Protein AF-A0A9P6MKJ8-F1 (afdb_monomer)

Structure (mmCIF, N/CA/C/O backbone):
data_AF-A0A9P6MKJ8-F1
#
_entry.id   AF-A0A9P6MKJ8-F1
#
loop_
_atom_site.group_PDB
_atom_site.id
_atom_site.type_symbol
_atom_site.label_atom_id
_atom_site.label_alt_id
_atom_site.label_comp_id
_atom_site.label_asym_id
_atom_site.label_entity_id
_atom_site.label_seq_id
_atom_site.pdbx_PDB_ins_code
_atom_site.Cartn_x
_atom_site.Cartn_y
_atom_site.Cartn_z
_atom_site.occupancy
_atom_site.B_iso_or_equiv
_atom_site.auth_seq_id
_atom_site.auth_comp_id
_atom_site.auth_asym_id
_atom_site.auth_atom_id
_atom_site.pdbx_PDB_model_num
ATOM 1 N N . MET A 1 1 ? -18.325 -8.020 2.657 1.00 44.75 1 MET A N 1
ATOM 2 C CA . MET A 1 1 ? -17.482 -7.066 1.908 1.00 44.75 1 MET A CA 1
ATOM 3 C C . MET A 1 1 ? -16.519 -6.456 2.906 1.00 44.75 1 MET A C 1
ATOM 5 O O . MET A 1 1 ? -16.990 -5.855 3.861 1.00 44.75 1 MET A O 1
ATOM 9 N N . THR A 1 2 ? -15.220 -6.701 2.759 1.00 58.09 2 THR A N 1
ATOM 10 C CA . THR A 1 2 ? -14.190 -6.127 3.638 1.00 58.09 2 THR A CA 1
ATOM 11 C C . THR A 1 2 ? -13.849 -4.737 3.114 1.00 58.09 2 THR A C 1
ATOM 13 O O . THR A 1 2 ? -13.470 -4.614 1.953 1.00 58.09 2 THR A O 1
ATOM 16 N N . ASP A 1 3 ? -14.033 -3.698 3.928 1.00 79.56 3 ASP A N 1
ATOM 17 C CA . ASP A 1 3 ? -13.662 -2.326 3.570 1.00 79.56 3 ASP A CA 1
ATOM 18 C C . ASP A 1 3 ? -12.287 -1.952 4.152 1.00 79.56 3 ASP A C 1
ATOM 20 O O . ASP A 1 3 ? -11.779 -2.583 5.085 1.00 79.56 3 ASP A O 1
ATOM 24 N N . LEU A 1 4 ? -11.673 -0.907 3.593 1.00 79.56 4 LEU A N 1
ATOM 25 C CA . LEU A 1 4 ? -10.360 -0.425 4.029 1.00 79.56 4 LEU A CA 1
ATOM 26 C C . LEU A 1 4 ? -10.356 0.008 5.505 1.00 79.56 4 LEU A C 1
ATOM 28 O O . LEU A 1 4 ? -9.351 -0.143 6.197 1.00 79.56 4 LEU A O 1
ATOM 32 N N . ALA A 1 5 ? -11.493 0.489 6.010 1.00 78.50 5 ALA A N 1
ATOM 33 C CA . ALA A 1 5 ? -11.635 0.897 7.399 1.00 78.50 5 ALA A CA 1
ATOM 34 C C . ALA A 1 5 ? -11.482 -0.276 8.376 1.00 78.50 5 ALA A C 1
ATOM 36 O O . ALA A 1 5 ? -10.846 -0.127 9.421 1.00 78.50 5 ALA A O 1
ATOM 37 N N . ASN A 1 6 ? -12.028 -1.445 8.033 1.00 80.38 6 ASN A N 1
ATOM 38 C CA . ASN A 1 6 ? -11.872 -2.669 8.810 1.00 80.38 6 ASN A CA 1
ATOM 39 C C . ASN A 1 6 ? -10.469 -3.265 8.676 1.00 80.38 6 ASN A C 1
ATOM 41 O O . ASN A 1 6 ? -9.938 -3.750 9.671 1.00 80.38 6 ASN A O 1
ATOM 45 N N . ILE A 1 7 ? -9.842 -3.171 7.498 1.00 80.00 7 ILE A N 1
ATOM 46 C CA . ILE A 1 7 ? -8.442 -3.587 7.299 1.00 80.00 7 ILE A CA 1
ATOM 47 C C . ILE A 1 7 ? -7.524 -2.792 8.233 1.00 80.00 7 ILE A C 1
ATOM 49 O O . ILE A 1 7 ? -6.716 -3.369 8.958 1.00 80.00 7 ILE A O 1
ATOM 53 N N . ASN A 1 8 ? -7.723 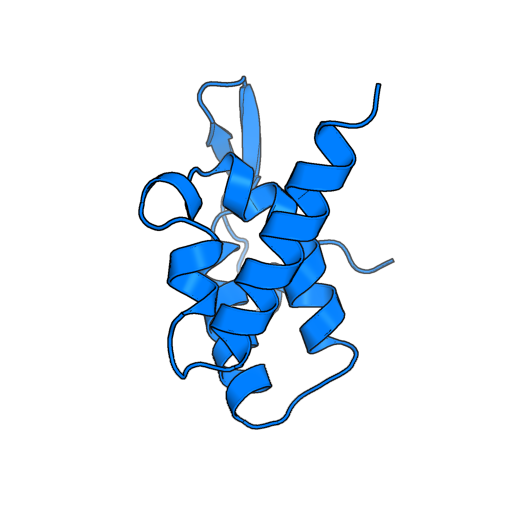-1.476 8.308 1.00 81.19 8 ASN A N 1
ATOM 54 C CA . ASN A 1 8 ? -6.913 -0.592 9.139 1.00 81.19 8 ASN A CA 1
ATOM 55 C C . ASN A 1 8 ? -7.012 -0.866 10.650 1.00 81.19 8 ASN A C 1
ATOM 57 O O . ASN A 1 8 ? -6.168 -0.402 11.409 1.00 81.19 8 ASN A O 1
ATOM 61 N N . LYS A 1 9 ? -8.000 -1.636 11.120 1.00 79.62 9 LYS A N 1
ATOM 62 C CA . LYS A 1 9 ? -8.093 -2.016 12.540 1.00 79.62 9 LYS A CA 1
ATOM 63 C C . LYS A 1 9 ? -7.039 -3.039 12.964 1.00 79.62 9 LYS A C 1
ATOM 65 O O . LYS A 1 9 ? -6.819 -3.193 14.157 1.00 79.62 9 LYS A O 1
ATOM 70 N N . LYS A 1 10 ? -6.355 -3.702 12.023 1.00 79.94 10 LYS A N 1
ATOM 71 C CA . LYS A 1 10 ? -5.305 -4.697 12.318 1.00 79.94 10 LYS A CA 1
ATOM 72 C C . LYS A 1 10 ? -4.140 -4.153 13.143 1.00 79.94 10 LYS A C 1
ATOM 74 O O . LYS A 1 10 ? -3.462 -4.923 13.811 1.00 79.94 10 LYS A O 1
ATOM 79 N N . ILE A 1 11 ? -3.898 -2.846 13.073 1.00 76.81 11 ILE A N 1
ATOM 80 C CA . ILE A 1 11 ? -2.813 -2.177 13.799 1.00 76.81 11 ILE A CA 1
ATOM 81 C C . ILE A 1 11 ? -3.264 -1.560 15.131 1.00 76.81 11 ILE A C 1
ATOM 83 O O . ILE A 1 11 ? -2.440 -0.972 15.826 1.00 76.81 11 ILE A O 1
ATOM 87 N N . LEU A 1 12 ? -4.558 -1.631 15.458 1.00 74.69 12 LEU A N 1
ATOM 88 C CA . LEU A 1 12 ? -5.123 -1.016 16.656 1.00 74.69 12 LEU A CA 1
ATOM 89 C C . LEU A 1 12 ? -5.122 -1.992 17.830 1.00 74.69 12 LEU A C 1
ATOM 91 O O . LEU A 1 12 ? -5.339 -3.192 17.655 1.00 74.69 12 LEU A O 1
ATOM 95 N N . ALA A 1 13 ? -4.951 -1.457 19.039 1.00 71.88 13 ALA A N 1
ATOM 96 C CA . ALA A 1 13 ? -5.331 -2.174 20.249 1.00 71.88 13 ALA A CA 1
ATOM 97 C C . ALA A 1 13 ? -6.867 -2.299 20.333 1.00 71.88 13 ALA A C 1
ATOM 99 O O . ALA A 1 13 ? -7.604 -1.492 19.754 1.00 71.88 13 ALA A O 1
ATOM 100 N N . GLU A 1 14 ? -7.369 -3.304 21.057 1.00 64.69 14 GLU A N 1
ATOM 101 C CA . GLU A 1 14 ? -8.813 -3.475 21.247 1.00 64.69 14 GLU A CA 1
ATOM 102 C C . GLU A 1 14 ? -9.451 -2.203 21.834 1.00 64.69 14 GLU A C 1
ATOM 104 O O . GLU A 1 14 ? -9.027 -1.693 22.869 1.00 64.69 14 GLU A O 1
ATOM 109 N N . GLY A 1 15 ? -10.491 -1.696 21.165 1.00 60.44 15 GLY A N 1
ATOM 110 C CA . GLY A 1 15 ? -11.243 -0.512 21.592 1.00 60.44 15 GLY A CA 1
ATOM 111 C C . GLY A 1 15 ? -10.764 0.822 21.011 1.00 60.44 15 GLY A C 1
ATOM 112 O O . GLY A 1 15 ? -11.467 1.821 21.168 1.00 60.44 15 GLY A O 1
ATOM 113 N N . GLU A 1 16 ? -9.637 0.860 20.295 1.00 68.19 16 GLU A N 1
ATOM 114 C CA . GLU A 1 16 ? -9.176 2.082 19.629 1.00 68.19 16 GLU A CA 1
ATOM 115 C C . GLU A 1 16 ? -9.829 2.293 18.254 1.00 68.19 16 GLU A C 1
ATOM 117 O O . GLU A 1 16 ? -10.262 1.358 17.576 1.00 68.19 16 GLU A O 1
ATOM 122 N N . GLN A 1 17 ? -9.900 3.557 17.829 1.00 67.75 17 GLN A N 1
ATOM 123 C CA . GLN A 1 17 ? -10.329 3.951 16.488 1.00 67.75 17 GLN A CA 1
ATOM 124 C C . GLN A 1 17 ? -9.294 4.884 15.872 1.00 67.75 17 GLN A C 1
ATOM 126 O O . GLN A 1 17 ? -8.794 5.797 16.527 1.00 67.75 17 GLN A O 1
ATOM 131 N N . LEU A 1 18 ? -9.010 4.687 14.587 1.00 70.75 18 LEU A N 1
ATOM 132 C CA . LEU A 1 18 ? -8.131 5.583 13.845 1.00 70.75 18 LEU A CA 1
ATOM 133 C C . LEU A 1 18 ? -8.895 6.861 13.472 1.00 70.75 18 LEU A C 1
ATOM 135 O O . LEU A 1 18 ? -9.972 6.763 12.875 1.00 70.75 18 LEU A O 1
ATOM 139 N N . PRO A 1 19 ? -8.359 8.059 13.764 1.00 69.88 19 PRO A N 1
ATOM 140 C CA . PRO A 1 19 ? -8.980 9.303 13.330 1.00 69.88 19 PRO A CA 1
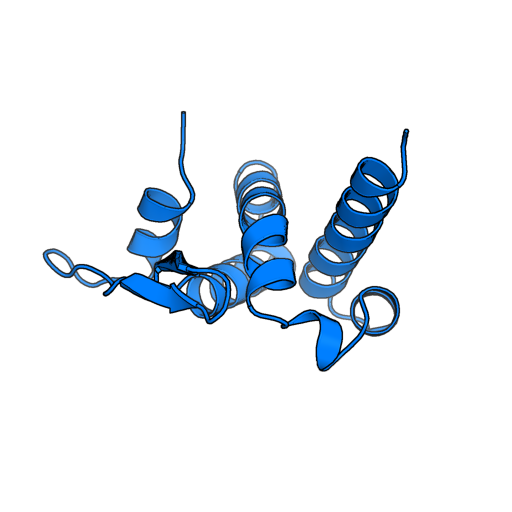ATOM 141 C C . PRO A 1 19 ? -9.068 9.367 11.799 1.00 69.88 19 PRO A C 1
ATOM 143 O O . PRO A 1 19 ? -8.257 8.777 11.082 1.00 69.88 19 PRO A O 1
ATOM 146 N N . ALA A 1 20 ? -10.038 10.111 11.278 1.00 76.31 20 ALA A N 1
ATOM 147 C CA . ALA A 1 20 ? -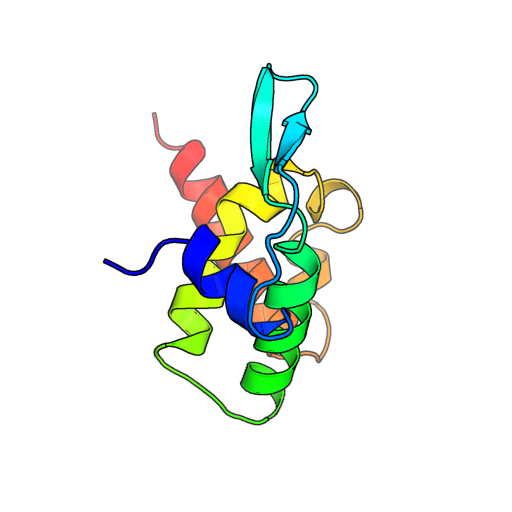10.115 10.437 9.858 1.00 76.31 20 ALA A CA 1
ATOM 148 C C . ALA A 1 20 ? -9.630 11.871 9.632 1.00 76.31 20 ALA A C 1
ATOM 150 O O . ALA A 1 20 ? -9.989 12.776 10.385 1.00 76.31 20 ALA A O 1
ATOM 151 N N . VAL A 1 21 ? -8.839 12.080 8.583 1.00 76.44 21 VAL A N 1
ATOM 152 C CA . VAL A 1 21 ? -8.376 13.403 8.154 1.00 76.44 21 VAL A CA 1
ATOM 153 C C . VAL A 1 21 ? -9.085 13.813 6.871 1.00 76.44 21 VAL A C 1
ATOM 155 O O . VAL A 1 21 ? -9.409 12.971 6.033 1.00 76.44 21 VAL A O 1
ATOM 158 N N . MET A 1 22 ? -9.349 15.111 6.727 1.00 79.62 22 MET A N 1
ATOM 159 C CA . MET A 1 22 ? -9.885 15.684 5.496 1.00 79.62 22 MET A CA 1
ATOM 160 C C . MET A 1 22 ? -8.728 16.206 4.646 1.00 79.62 22 MET A C 1
ATOM 162 O O . MET A 1 22 ? -7.923 17.006 5.123 1.00 79.62 22 MET A O 1
ATOM 166 N N . LEU A 1 23 ? -8.630 15.736 3.408 1.00 77.81 23 LEU A N 1
ATOM 167 C CA . LEU A 1 23 ? -7.635 16.208 2.454 1.00 77.81 23 LEU A CA 1
ATOM 168 C C . LEU A 1 23 ? -8.082 17.532 1.817 1.00 77.81 23 LEU A C 1
ATOM 170 O O . LEU A 1 23 ? -9.237 17.945 1.933 1.00 77.81 23 LEU A O 1
ATOM 174 N N . LYS A 1 24 ? -7.153 18.214 1.133 1.00 73.25 24 LYS A N 1
ATOM 175 C CA . LYS A 1 24 ? -7.408 19.515 0.481 1.00 73.25 24 LYS A CA 1
ATOM 176 C C . LYS A 1 24 ? -8.511 19.454 -0.583 1.00 73.25 24 LYS A C 1
ATOM 178 O O . LYS A 1 24 ? -9.146 20.468 -0.843 1.00 73.25 24 LYS A O 1
ATOM 183 N N . ASP A 1 25 ? -8.743 18.279 -1.161 1.00 74.94 25 ASP A N 1
ATOM 184 C CA . ASP A 1 25 ? -9.818 18.000 -2.122 1.00 74.94 25 ASP A CA 1
ATOM 185 C C . ASP A 1 25 ? -11.206 17.815 -1.458 1.00 74.94 25 ASP A C 1
ATOM 187 O O . ASP A 1 25 ? -12.184 17.519 -2.139 1.00 74.94 25 ASP A O 1
ATOM 191 N N . GLY A 1 26 ? -11.303 17.973 -0.130 1.00 77.12 26 GLY A N 1
ATOM 192 C CA . GLY A 1 26 ? -12.535 17.843 0.656 1.00 77.12 26 GLY A CA 1
ATOM 193 C C . GLY A 1 26 ? -12.882 16.410 1.058 1.00 77.12 26 GLY A C 1
ATOM 194 O O . GLY A 1 26 ? -13.849 16.172 1.784 1.00 77.12 26 GLY A O 1
ATOM 195 N N . SER A 1 27 ? -12.100 15.432 0.623 1.00 78.00 27 SER A N 1
ATOM 196 C CA . SER A 1 27 ? -12.380 14.036 0.907 1.00 78.00 27 SER A CA 1
ATOM 197 C C . SER A 1 27 ? -11.836 13.572 2.258 1.00 78.00 27 SER A C 1
ATOM 199 O O . SER A 1 27 ? -10.890 14.143 2.797 1.00 78.00 27 SER A O 1
ATOM 201 N N . ARG A 1 28 ? -12.419 12.503 2.812 1.00 77.25 28 ARG A N 1
ATOM 202 C CA . ARG A 1 28 ? -11.974 11.912 4.080 1.00 77.25 28 ARG A CA 1
ATOM 203 C C . ARG A 1 28 ? -11.127 10.670 3.844 1.00 77.25 28 ARG A C 1
ATOM 205 O O . ARG A 1 28 ? -11.532 9.778 3.103 1.00 77.25 28 ARG A O 1
ATOM 212 N N . VAL A 1 29 ? -9.989 10.601 4.526 1.00 76.00 29 VAL A N 1
ATOM 213 C CA . VAL A 1 29 ? -9.105 9.434 4.558 1.00 76.00 29 VAL A CA 1
ATOM 214 C C . VAL A 1 29 ? -8.887 9.013 6.004 1.00 76.00 29 VAL A C 1
ATOM 216 O O . VAL A 1 29 ? -8.575 9.837 6.863 1.00 76.00 29 VAL A O 1
ATOM 219 N N . GLN A 1 30 ? -9.051 7.722 6.287 1.00 76.12 30 GLN A N 1
ATOM 220 C CA . GLN A 1 30 ? -8.739 7.175 7.602 1.00 76.12 30 GLN A CA 1
ATOM 221 C C . GLN A 1 30 ? -7.218 7.125 7.789 1.00 76.12 30 GLN A C 1
ATOM 223 O O . GLN A 1 30 ? -6.481 6.610 6.938 1.00 76.12 30 GLN A O 1
ATOM 228 N N . THR A 1 31 ? -6.747 7.656 8.916 1.00 72.19 31 THR A N 1
ATOM 229 C CA . THR A 1 31 ? -5.348 7.507 9.332 1.00 72.19 31 THR A CA 1
ATOM 230 C C . THR A 1 31 ? -5.022 6.024 9.537 1.00 72.19 31 THR A C 1
ATOM 232 O O . THR A 1 31 ? -5.914 5.201 9.703 1.00 72.19 31 THR A O 1
ATOM 235 N N . GLY A 1 32 ? -3.751 5.638 9.438 1.00 81.25 32 GLY A N 1
ATOM 236 C CA . GLY A 1 32 ? -3.340 4.235 9.583 1.00 81.25 32 GLY A CA 1
ATOM 237 C C . GLY A 1 32 ? -3.408 3.386 8.309 1.00 81.25 32 GLY A C 1
ATOM 238 O O . GLY A 1 32 ? -2.876 2.281 8.317 1.00 81.25 32 GLY A O 1
ATOM 239 N N . THR A 1 33 ? -3.937 3.905 7.192 1.00 84.50 33 THR A N 1
ATOM 240 C CA . THR A 1 33 ? -3.887 3.205 5.890 1.00 84.50 33 THR A CA 1
ATOM 241 C C . THR A 1 33 ? -2.454 2.891 5.459 1.00 84.50 33 THR A C 1
ATOM 243 O O . THR A 1 33 ? -2.148 1.762 5.091 1.00 84.50 33 THR A O 1
ATOM 246 N N . VAL A 1 34 ? -1.541 3.862 5.571 1.00 86.19 34 VAL A N 1
ATOM 247 C CA . VAL A 1 34 ? -0.122 3.647 5.242 1.00 86.19 34 VAL A CA 1
ATOM 248 C C . VAL A 1 34 ? 0.519 2.645 6.203 1.00 86.19 34 VAL A C 1
ATOM 250 O O . VAL A 1 34 ? 1.225 1.747 5.764 1.00 86.19 34 VAL A O 1
ATOM 253 N N . ALA A 1 35 ? 0.245 2.757 7.505 1.00 86.38 35 ALA A N 1
ATOM 254 C CA . ALA A 1 35 ? 0.798 1.846 8.507 1.00 86.38 35 ALA A CA 1
ATOM 255 C C . ALA A 1 35 ? 0.317 0.398 8.301 1.00 86.38 35 ALA A C 1
ATOM 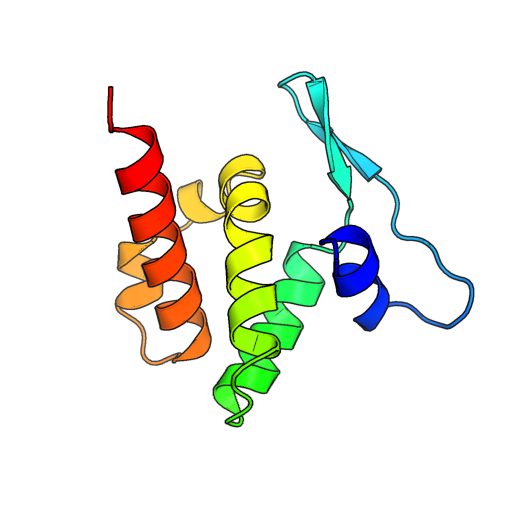257 O O . ALA A 1 35 ? 1.120 -0.532 8.339 1.00 86.38 35 ALA A O 1
ATOM 258 N N . THR A 1 36 ? -0.967 0.212 7.999 1.00 90.75 36 THR A N 1
ATOM 259 C CA . THR A 1 36 ? -1.544 -1.106 7.708 1.00 90.75 36 THR A CA 1
ATOM 260 C C . THR A 1 36 ? -1.030 -1.665 6.387 1.00 90.75 36 THR A C 1
ATOM 262 O O . THR A 1 36 ? -0.701 -2.845 6.311 1.00 90.75 36 THR A O 1
ATOM 265 N N . MET A 1 37 ? -0.868 -0.824 5.361 1.00 93.81 37 MET A N 1
ATOM 266 C CA . MET A 1 37 ? -0.213 -1.232 4.119 1.00 93.81 37 MET A CA 1
ATOM 267 C C . MET A 1 37 ? 1.227 -1.695 4.372 1.00 93.81 37 MET A C 1
ATOM 269 O O . MET A 1 37 ? 1.602 -2.757 3.888 1.00 93.81 37 MET A O 1
ATOM 273 N N . LEU A 1 38 ? 2.019 -0.972 5.173 1.00 92.56 38 LEU A N 1
ATOM 274 C CA . LEU A 1 38 ? 3.384 -1.386 5.516 1.00 92.56 38 LEU A CA 1
ATOM 275 C C . LEU A 1 38 ? 3.405 -2.722 6.273 1.00 92.56 38 LEU A C 1
ATOM 277 O O . LEU A 1 38 ? 4.243 -3.572 5.980 1.00 92.56 38 LEU A O 1
ATOM 281 N N . HIS A 1 39 ? 2.462 -2.936 7.195 1.00 93.88 39 HIS A N 1
ATOM 282 C CA . HIS A 1 39 ? 2.288 -4.221 7.874 1.00 93.88 39 HIS A CA 1
ATOM 283 C C . HIS A 1 39 ? 1.971 -5.353 6.881 1.00 93.88 39 HIS A C 1
ATOM 285 O O . HIS A 1 39 ? 2.633 -6.390 6.887 1.00 93.88 39 HIS A O 1
ATOM 291 N N . ASN A 1 40 ? 1.026 -5.132 5.968 1.00 95.56 40 ASN A N 1
ATOM 292 C CA . ASN A 1 40 ? 0.657 -6.106 4.942 1.00 95.56 40 ASN A CA 1
ATOM 293 C C . ASN A 1 40 ? 1.790 -6.365 3.935 1.00 95.56 40 ASN A C 1
ATOM 295 O O . ASN A 1 40 ? 1.950 -7.495 3.478 1.00 95.56 40 ASN A O 1
ATOM 299 N N . VAL A 1 41 ? 2.619 -5.363 3.622 1.00 96.62 41 VAL A N 1
ATOM 300 C CA . VAL A 1 41 ? 3.840 -5.544 2.822 1.00 96.62 41 VAL A CA 1
ATOM 301 C C . VAL A 1 41 ? 4.804 -6.492 3.532 1.00 96.62 41 VAL A C 1
ATOM 303 O O . VAL A 1 41 ? 5.366 -7.367 2.879 1.00 96.62 41 VAL A O 1
ATOM 306 N N . THR A 1 42 ? 4.980 -6.368 4.850 1.00 96.81 42 THR A N 1
ATOM 307 C CA . THR A 1 42 ? 5.802 -7.305 5.633 1.00 96.81 42 THR A CA 1
ATOM 308 C C . THR A 1 42 ? 5.254 -8.729 5.550 1.00 96.81 42 THR A C 1
ATOM 310 O O . THR A 1 42 ? 5.991 -9.623 5.141 1.00 96.81 42 THR A O 1
ATOM 313 N N . LEU A 1 43 ? 3.956 -8.929 5.806 1.00 96.88 43 LEU A N 1
ATOM 314 C CA . LEU A 1 43 ? 3.318 -10.251 5.703 1.00 96.88 43 LEU A CA 1
ATOM 315 C C . LEU A 1 43 ? 3.447 -10.851 4.296 1.00 96.88 43 LEU A C 1
ATOM 317 O O . LEU A 1 43 ? 3.717 -12.041 4.127 1.00 96.88 43 LEU A O 1
ATOM 321 N N . TYR A 1 44 ? 3.288 -10.026 3.261 1.00 98.12 44 TYR A N 1
ATOM 322 C CA . TYR A 1 44 ? 3.479 -10.457 1.882 1.00 98.12 44 TYR A CA 1
ATOM 323 C C . TYR A 1 44 ? 4.932 -10.877 1.616 1.00 98.12 44 TYR A C 1
ATOM 325 O O . TYR A 1 44 ? 5.177 -11.901 0.972 1.00 98.12 44 TYR A O 1
ATOM 333 N N . ASN A 1 45 ? 5.910 -10.129 2.130 1.00 96.94 45 ASN A N 1
ATOM 334 C CA . ASN A 1 45 ? 7.327 -10.477 2.007 1.00 96.94 45 ASN A CA 1
ATOM 335 C C . ASN A 1 45 ? 7.661 -11.805 2.706 1.00 96.94 45 ASN A C 1
ATOM 337 O O . ASN A 1 45 ? 8.523 -12.534 2.226 1.00 96.94 45 ASN A O 1
ATOM 341 N N . GLU A 1 46 ? 6.941 -12.143 3.775 1.00 97.81 46 GLU A N 1
ATOM 342 C CA . GLU A 1 46 ? 7.053 -13.414 4.506 1.00 97.81 46 GLU A CA 1
ATOM 343 C C . GLU A 1 46 ? 6.331 -14.587 3.819 1.00 97.81 46 GLU A C 1
ATOM 345 O O . GLU A 1 46 ? 6.472 -15.734 4.236 1.00 97.81 46 GLU A O 1
ATOM 350 N N . GLY A 1 47 ? 5.595 -14.327 2.735 1.00 97.06 47 GLY A N 1
ATOM 351 C CA . GLY A 1 47 ? 4.956 -15.359 1.915 1.00 97.06 47 GLY A CA 1
ATOM 352 C C . GLY A 1 47 ? 3.433 -15.422 2.019 1.00 97.06 47 GLY A C 1
ATOM 353 O O . GLY A 1 47 ? 2.833 -16.261 1.351 1.00 97.06 47 GLY A O 1
ATOM 354 N N . ALA A 1 48 ? 2.784 -14.540 2.787 1.00 96.75 48 ALA A N 1
ATOM 355 C CA . ALA A 1 48 ? 1.324 -14.473 2.820 1.00 96.75 48 A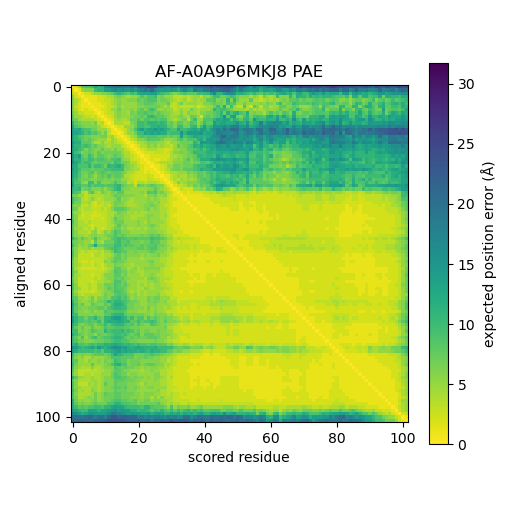LA A CA 1
ATOM 356 C C . ALA A 1 48 ? 0.753 -14.023 1.459 1.00 96.75 48 ALA A C 1
ATOM 358 O O . ALA A 1 48 ? 1.295 -13.130 0.805 1.00 96.75 48 ALA A O 1
ATOM 359 N N . ARG A 1 49 ? -0.344 -14.643 1.015 1.00 96.38 49 ARG A N 1
ATOM 360 C CA . ARG A 1 49 ? -0.987 -14.418 -0.297 1.00 96.38 49 ARG A CA 1
ATOM 361 C C . ARG A 1 49 ? -2.512 -14.407 -0.154 1.00 96.38 49 ARG A C 1
ATOM 363 O O . ARG A 1 49 ? -3.027 -14.657 0.936 1.00 96.38 49 ARG A O 1
ATOM 370 N N . GLY A 1 50 ? -3.241 -14.134 -1.236 1.00 96.06 50 GLY A N 1
ATOM 371 C CA . GLY A 1 50 ? -4.703 -14.156 -1.259 1.00 96.06 50 GLY A CA 1
ATOM 372 C C . GLY A 1 50 ? -5.305 -12.924 -0.591 1.00 96.06 50 GLY A C 1
ATOM 373 O O . GLY A 1 50 ? -5.433 -11.874 -1.219 1.00 96.06 50 GLY A O 1
ATOM 374 N N . ASP A 1 51 ? -5.677 -13.033 0.684 1.00 94.75 51 ASP A N 1
ATOM 375 C CA . ASP A 1 51 ? -6.323 -11.924 1.394 1.00 94.75 51 ASP A CA 1
ATOM 376 C C . ASP A 1 51 ? -5.381 -10.726 1.547 1.00 94.75 51 ASP A C 1
ATOM 378 O O . ASP A 1 51 ? -5.788 -9.596 1.299 1.00 94.75 51 ASP A O 1
ATOM 382 N N . ILE A 1 52 ? -4.094 -10.959 1.829 1.00 96.75 52 ILE A N 1
ATOM 383 C CA . ILE A 1 52 ? -3.100 -9.877 1.913 1.00 96.75 52 ILE A CA 1
ATOM 384 C C . ILE A 1 52 ? -2.949 -9.138 0.577 1.00 96.75 52 ILE A C 1
ATOM 386 O O . ILE A 1 52 ? -2.850 -7.915 0.566 1.00 96.75 52 ILE A O 1
ATOM 390 N N . GLU A 1 53 ? -2.989 -9.847 -0.552 1.00 97.94 53 GLU A N 1
ATOM 391 C CA . GLU A 1 53 ? -2.932 -9.230 -1.885 1.00 97.94 53 GLU A CA 1
ATOM 392 C C . GLU A 1 53 ? -4.148 -8.340 -2.138 1.00 97.94 53 GLU A C 1
ATOM 394 O O . GLU A 1 53 ? -3.992 -7.193 -2.554 1.00 97.94 53 GLU A O 1
ATOM 399 N N . LYS A 1 54 ? -5.351 -8.833 -1.812 1.00 96.38 54 LYS A N 1
ATOM 400 C CA . LYS A 1 54 ? -6.587 -8.044 -1.911 1.00 96.38 54 LYS A CA 1
ATOM 401 C C . LYS A 1 54 ? -6.536 -6.797 -1.041 1.00 96.38 54 LYS A C 1
ATOM 403 O O . LYS A 1 54 ? -6.961 -5.734 -1.472 1.00 96.38 54 LYS A O 1
ATOM 408 N N . GLU A 1 55 ? -6.034 -6.907 0.182 1.00 95.62 55 GLU A N 1
ATOM 409 C CA . GLU A 1 55 ? -5.947 -5.764 1.088 1.00 95.62 55 GLU A CA 1
ATOM 410 C C . GLU A 1 55 ? -4.919 -4.726 0.631 1.00 95.62 55 GLU A C 1
ATOM 412 O O . GLU A 1 55 ? -5.176 -3.525 0.725 1.00 95.62 55 GLU A O 1
ATOM 417 N N . LEU A 1 56 ? -3.772 -5.175 0.111 1.00 97.06 56 LEU A N 1
ATOM 418 C CA . LEU A 1 56 ? -2.788 -4.290 -0.507 1.00 97.06 56 LEU A CA 1
ATOM 419 C C . LEU A 1 56 ? -3.393 -3.570 -1.716 1.00 97.06 56 LEU A C 1
ATOM 421 O O . LEU A 1 56 ? -3.264 -2.351 -1.810 1.00 97.06 56 LEU A O 1
ATOM 425 N N . GLU A 1 57 ? -4.114 -4.281 -2.583 1.00 96.88 57 GLU A N 1
ATOM 426 C CA . GLU A 1 57 ? -4.814 -3.697 -3.731 1.00 96.88 57 GLU A CA 1
ATOM 427 C C . GLU A 1 57 ? -5.879 -2.674 -3.300 1.00 96.88 57 GLU A C 1
ATOM 429 O O . GLU A 1 57 ? -5.888 -1.547 -3.792 1.00 96.88 57 GLU A O 1
ATOM 434 N N . LEU A 1 58 ? -6.709 -3.001 -2.303 1.00 95.00 58 LEU A N 1
ATOM 435 C CA . LEU A 1 58 ? -7.730 -2.095 -1.755 1.00 95.00 58 LEU A CA 1
ATOM 436 C C . LEU A 1 58 ? -7.142 -0.809 -1.156 1.00 95.00 58 LEU A C 1
ATOM 438 O O . LEU A 1 58 ? -7.835 0.208 -1.076 1.00 95.00 58 LEU A O 1
ATOM 442 N N . SER A 1 59 ? -5.879 -0.835 -0.725 1.00 94.38 59 SER A N 1
ATOM 443 C CA . SER A 1 59 ? -5.209 0.352 -0.197 1.00 94.38 59 SER A CA 1
ATOM 444 C C . SER A 1 59 ? -4.793 1.342 -1.293 1.00 94.38 59 SER A C 1
ATOM 446 O O . SER A 1 59 ? -4.777 2.548 -1.034 1.00 94.38 59 SER A O 1
ATOM 448 N N . VAL A 1 60 ? 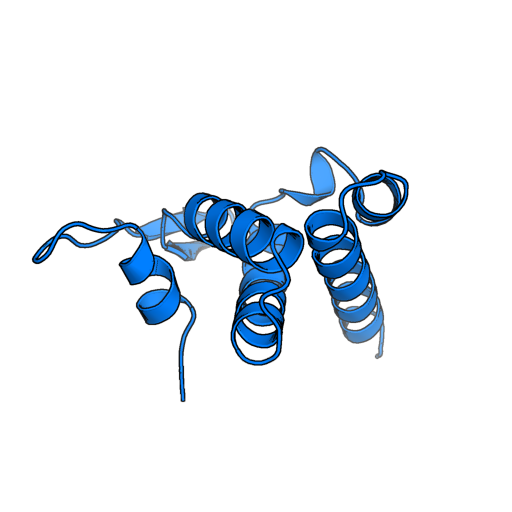-4.528 0.871 -2.521 1.00 96.06 60 VAL A N 1
ATOM 449 C CA . VAL A 1 60 ? -3.923 1.656 -3.615 1.00 96.06 60 VAL A CA 1
ATOM 450 C C . VAL A 1 60 ? -4.643 2.977 -3.902 1.00 96.06 60 VAL A C 1
ATOM 452 O O . VAL A 1 60 ? -3.958 4.002 -3.898 1.00 96.06 60 VAL A O 1
ATOM 455 N N . PRO A 1 61 ? -5.982 3.034 -4.063 1.00 93.69 61 PRO A N 1
ATOM 456 C CA . PRO A 1 61 ? -6.667 4.297 -4.344 1.00 93.69 61 PRO A CA 1
ATOM 457 C C . PRO A 1 61 ? -6.419 5.351 -3.262 1.00 93.69 61 PRO A C 1
ATOM 459 O O . PRO A 1 61 ? -6.273 6.538 -3.547 1.00 93.69 61 PRO A O 1
ATOM 462 N N . THR A 1 62 ? -6.332 4.915 -2.004 1.00 91.62 62 THR A N 1
ATOM 463 C CA . THR A 1 62 ? -6.044 5.811 -0.884 1.00 91.62 62 THR A CA 1
ATOM 464 C C . THR A 1 62 ? -4.584 6.251 -0.890 1.00 91.62 62 THR A C 1
ATOM 466 O O . THR A 1 62 ? -4.325 7.424 -0.645 1.00 91.62 62 THR A O 1
ATOM 469 N N . LEU A 1 63 ? -3.637 5.358 -1.201 1.00 92.62 63 LEU A N 1
ATOM 470 C CA . LEU A 1 63 ? -2.209 5.694 -1.297 1.00 92.62 63 LEU A CA 1
ATOM 471 C C . LEU A 1 63 ? -1.930 6.736 -2.387 1.00 92.62 63 LEU A C 1
ATOM 473 O O . LEU A 1 63 ? -1.186 7.684 -2.146 1.00 92.62 63 LEU A O 1
ATOM 477 N N . VAL A 1 64 ? -2.563 6.585 -3.554 1.00 92.44 64 VAL A N 1
ATOM 478 C CA . VAL A 1 64 ? -2.505 7.567 -4.649 1.00 92.44 64 VAL A CA 1
ATOM 479 C C . VAL A 1 64 ? -3.015 8.915 -4.163 1.00 92.44 64 VAL A C 1
ATOM 481 O O . VAL A 1 64 ? -2.346 9.934 -4.276 1.00 92.44 64 VAL A O 1
ATOM 484 N N . LYS A 1 65 ? -4.186 8.906 -3.538 1.00 88.56 65 LYS A N 1
ATOM 485 C CA . LYS A 1 65 ? -4.873 10.113 -3.102 1.00 88.56 65 LYS A CA 1
ATOM 486 C C . LYS A 1 65 ? -4.148 10.901 -2.011 1.00 88.56 65 LYS A C 1
ATOM 488 O O . LYS A 1 65 ? -4.249 12.123 -1.971 1.00 88.56 65 LYS A O 1
ATOM 493 N N . VAL A 1 66 ? -3.432 10.220 -1.116 1.00 86.19 66 VAL A N 1
ATOM 494 C CA . VAL A 1 66 ? -2.594 10.882 -0.101 1.00 86.19 66 VAL A CA 1
ATOM 495 C C . VAL A 1 66 ? -1.222 11.305 -0.641 1.00 86.19 66 VAL A C 1
ATOM 497 O O . VAL A 1 66 ? -0.416 11.818 0.131 1.00 86.19 66 VAL A O 1
ATOM 500 N N . GLY A 1 67 ? -0.953 11.093 -1.933 1.00 88.31 67 GLY A N 1
ATOM 501 C CA . GLY A 1 67 ? 0.283 11.503 -2.598 1.00 88.31 67 GLY A CA 1
ATOM 502 C C . GLY A 1 67 ? 1.487 10.618 -2.278 1.00 88.31 67 GLY A C 1
ATOM 503 O O . GLY A 1 67 ? 2.624 11.075 -2.350 1.00 88.31 67 GLY A O 1
ATOM 504 N N . LEU A 1 68 ? 1.281 9.347 -1.899 1.00 91.12 68 LEU A N 1
ATOM 505 C CA . LEU A 1 68 ? 2.410 8.456 -1.600 1.00 91.12 68 LEU A CA 1
ATOM 506 C C . LEU A 1 68 ? 3.307 8.255 -2.830 1.00 91.12 68 LEU A C 1
ATOM 508 O O . LEU A 1 68 ? 4.530 8.235 -2.702 1.00 91.12 68 LEU A O 1
ATOM 512 N N . PHE A 1 69 ? 2.692 8.127 -4.007 1.00 93.75 69 PHE A N 1
ATOM 513 C CA . PHE A 1 69 ? 3.406 7.920 -5.266 1.00 93.75 69 PHE A CA 1
ATOM 514 C C . PHE A 1 69 ? 4.002 9.204 -5.861 1.00 93.75 69 PHE A C 1
ATOM 516 O O . PHE A 1 69 ? 4.803 9.120 -6.785 1.00 93.75 69 PHE A O 1
ATOM 523 N N . ASP A 1 70 ? 3.696 10.373 -5.287 1.00 90.88 70 ASP A N 1
ATOM 524 C CA . ASP A 1 70 ? 4.365 11.633 -5.636 1.00 90.88 70 ASP A CA 1
ATOM 525 C C . ASP A 1 70 ? 5.770 11.718 -5.012 1.00 90.88 70 ASP A C 1
ATOM 527 O O . ASP A 1 70 ? 6.620 12.471 -5.480 1.00 90.88 70 ASP A O 1
ATOM 531 N N . LEU A 1 71 ? 6.020 10.955 -3.938 1.00 89.50 71 LEU A N 1
ATOM 532 C CA . LEU A 1 71 ? 7.336 10.860 -3.298 1.00 89.50 71 LEU A CA 1
ATOM 533 C C . LEU A 1 71 ? 8.256 9.882 -4.032 1.00 89.50 71 LEU A C 1
ATOM 535 O O . LEU A 1 71 ? 9.451 10.135 -4.147 1.00 89.50 71 LEU A O 1
ATOM 539 N N . PHE A 1 72 ? 7.689 8.760 -4.481 1.00 89.81 72 PHE A N 1
ATOM 540 C CA . PHE A 1 72 ? 8.361 7.725 -5.260 1.00 89.81 72 PHE A CA 1
ATOM 541 C C . PHE A 1 72 ? 7.344 7.100 -6.210 1.00 89.81 72 PHE A C 1
ATOM 543 O O . PHE A 1 72 ? 6.342 6.543 -5.752 1.00 89.81 72 PHE A O 1
ATOM 550 N N . SER A 1 73 ? 7.624 7.151 -7.507 1.00 95.12 73 SER A N 1
ATOM 551 C CA . SER A 1 73 ? 6.744 6.637 -8.558 1.00 95.12 73 SER A CA 1
ATOM 552 C C . SER A 1 73 ? 6.465 5.130 -8.412 1.00 95.12 73 SER A C 1
ATOM 554 O O . SER A 1 73 ? 7.265 4.397 -7.811 1.00 95.12 73 SER A O 1
ATOM 556 N N . PRO A 1 74 ? 5.351 4.613 -8.962 1.00 96.88 74 PRO A N 1
ATOM 557 C CA . PRO A 1 74 ? 5.087 3.174 -8.986 1.00 96.88 74 PRO A CA 1
ATOM 558 C C . PRO A 1 74 ? 6.242 2.355 -9.583 1.00 96.88 74 PRO A C 1
ATOM 560 O O . PRO A 1 74 ? 6.564 1.274 -9.086 1.00 96.88 74 PRO A O 1
ATOM 563 N N . GLU A 1 75 ? 6.914 2.880 -10.604 1.00 97.38 75 GLU A N 1
ATOM 564 C CA . GLU A 1 75 ? 8.077 2.276 -11.248 1.00 97.38 75 GLU A CA 1
ATOM 565 C C . GLU A 1 75 ? 9.263 2.160 -10.286 1.00 97.38 75 GLU A C 1
ATOM 567 O O . GLU A 1 75 ? 9.907 1.110 -10.226 1.00 97.38 75 GLU A O 1
ATOM 572 N N . GLU A 1 76 ? 9.528 3.189 -9.476 1.00 95.56 76 GLU A N 1
ATOM 573 C CA . GLU A 1 76 ? 10.555 3.140 -8.427 1.00 95.56 76 GLU A CA 1
ATOM 574 C C . GLU A 1 76 ? 10.216 2.107 -7.344 1.00 95.56 76 GLU A C 1
ATOM 576 O O . GLU A 1 76 ? 11.098 1.387 -6.864 1.00 95.56 76 GLU A O 1
ATOM 581 N N . TRP A 1 77 ? 8.934 1.969 -6.992 1.00 94.75 77 TRP A N 1
ATOM 582 C CA . TRP A 1 77 ? 8.469 0.916 -6.082 1.00 94.75 77 TRP A CA 1
ATOM 583 C C . TRP A 1 77 ? 8.691 -0.488 -6.655 1.00 94.75 77 TRP A C 1
ATOM 585 O O . TRP A 1 77 ? 9.044 -1.412 -5.915 1.00 94.75 77 TRP A O 1
ATOM 595 N N . ILE A 1 78 ? 8.516 -0.645 -7.968 1.00 97.75 78 ILE A N 1
ATOM 596 C CA . ILE A 1 78 ? 8.725 -1.899 -8.697 1.00 97.75 78 ILE A CA 1
ATOM 597 C C . ILE A 1 78 ? 10.210 -2.221 -8.850 1.00 97.75 78 ILE A C 1
ATOM 599 O O . ILE A 1 78 ? 10.578 -3.389 -8.764 1.00 97.75 78 ILE A O 1
ATOM 603 N N . ALA A 1 79 ? 11.075 -1.232 -9.072 1.00 95.75 79 ALA A N 1
ATOM 604 C CA . ALA A 1 79 ? 12.485 -1.457 -9.387 1.00 95.75 79 ALA A CA 1
ATOM 605 C C . ALA A 1 79 ? 13.266 -2.176 -8.266 1.00 95.75 79 ALA A C 1
ATOM 607 O O . ALA A 1 79 ? 14.228 -2.895 -8.542 1.00 95.75 79 ALA A O 1
ATOM 608 N N . GLY A 1 80 ? 12.846 -2.030 -7.007 1.00 89.69 80 GLY A N 1
ATOM 609 C CA . GLY A 1 80 ? 13.514 -2.627 -5.847 1.00 89.69 80 GLY A CA 1
ATOM 610 C C . GLY A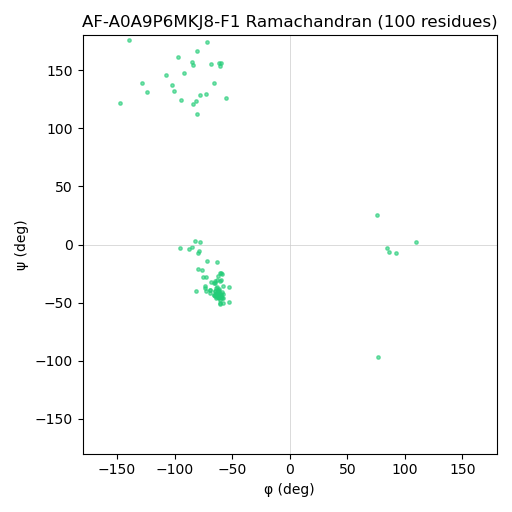 1 80 ? 13.357 -4.150 -5.702 1.00 89.69 80 GLY A C 1
ATOM 611 O O . GLY A 1 80 ? 12.600 -4.815 -6.404 1.00 89.69 80 GLY A O 1
ATOM 612 N N . THR A 1 81 ? 14.052 -4.734 -4.724 1.00 93.56 81 THR A N 1
ATOM 613 C CA . THR A 1 81 ? 14.018 -6.186 -4.441 1.00 93.56 81 THR A CA 1
ATOM 614 C C . THR A 1 81 ? 12.896 -6.613 -3.491 1.00 93.56 81 THR A C 1
ATOM 616 O O . THR A 1 81 ? 12.727 -7.802 -3.243 1.00 93.56 81 THR A O 1
ATOM 619 N N . ASN A 1 82 ? 12.120 -5.667 -2.954 1.00 97.12 82 ASN A N 1
ATOM 620 C CA . ASN A 1 82 ? 11.044 -5.951 -2.008 1.00 97.12 82 ASN A CA 1
ATOM 621 C C . ASN A 1 82 ? 9.777 -6.418 -2.758 1.00 97.12 82 ASN A C 1
ATOM 623 O O . ASN A 1 82 ? 9.176 -5.611 -3.476 1.00 97.12 82 ASN A O 1
ATOM 627 N N . PRO A 1 83 ? 9.347 -7.686 -2.616 1.00 97.50 83 PRO A N 1
ATOM 628 C CA . PRO A 1 83 ? 8.260 -8.227 -3.427 1.00 97.50 83 PRO A CA 1
ATOM 629 C C . PRO A 1 83 ? 6.899 -7.594 -3.104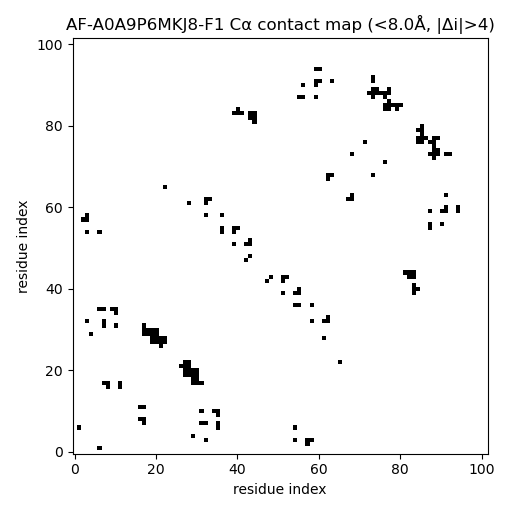 1.00 97.50 83 PRO A C 1
ATOM 631 O O . PRO A 1 83 ? 6.094 -7.411 -4.013 1.00 97.50 83 PRO A O 1
ATOM 634 N N . GLY A 1 84 ? 6.651 -7.191 -1.855 1.00 97.31 84 GLY A N 1
ATOM 635 C CA . GLY A 1 84 ? 5.428 -6.491 -1.461 1.00 97.31 84 GLY A CA 1
ATOM 636 C C . GLY A 1 84 ? 5.355 -5.075 -2.028 1.00 97.31 84 GLY A C 1
ATOM 637 O O . GLY A 1 84 ? 4.318 -4.683 -2.556 1.00 97.31 84 GLY A O 1
ATOM 638 N N . ARG A 1 85 ? 6.466 -4.323 -2.022 1.00 97.00 85 ARG A N 1
ATOM 639 C CA . ARG A 1 85 ? 6.521 -3.015 -2.703 1.00 97.00 85 ARG A CA 1
ATOM 640 C C . ARG A 1 85 ? 6.299 -3.152 -4.202 1.00 97.00 85 ARG A C 1
ATOM 642 O O . ARG A 1 85 ? 5.533 -2.379 -4.766 1.00 97.00 85 ARG A O 1
ATOM 649 N N . ARG A 1 86 ? 6.909 -4.162 -4.825 1.00 98.12 86 ARG A N 1
ATOM 650 C CA . ARG A 1 86 ? 6.707 -4.454 -6.247 1.00 98.12 86 ARG A CA 1
ATOM 651 C C . ARG A 1 86 ? 5.243 -4.751 -6.558 1.00 98.12 86 ARG A C 1
ATOM 653 O O . ARG A 1 86 ? 4.724 -4.232 -7.543 1.00 98.12 86 ARG A O 1
ATOM 660 N N . PHE A 1 87 ? 4.574 -5.538 -5.716 1.00 98.25 87 PHE A N 1
ATOM 661 C CA . PHE A 1 87 ? 3.146 -5.815 -5.857 1.00 98.25 87 PHE A CA 1
ATOM 662 C C . PHE A 1 87 ? 2.312 -4.529 -5.772 1.00 98.25 87 PHE A C 1
ATOM 664 O O . PHE A 1 87 ? 1.549 -4.236 -6.688 1.00 98.25 87 PHE A O 1
ATOM 671 N N . VAL A 1 88 ? 2.517 -3.715 -4.730 1.00 97.69 88 VAL A N 1
ATOM 672 C CA . VAL A 1 88 ? 1.804 -2.437 -4.549 1.00 97.69 88 VAL A CA 1
ATOM 673 C C . VAL A 1 88 ? 2.045 -1.481 -5.722 1.00 97.69 88 VAL A C 1
ATOM 675 O O . VAL A 1 88 ? 1.089 -0.911 -6.241 1.00 97.69 88 VAL A O 1
ATOM 678 N N . GLY A 1 89 ? 3.292 -1.338 -6.180 1.00 97.56 89 GLY A N 1
ATOM 679 C CA . GLY A 1 89 ? 3.626 -0.508 -7.340 1.00 97.56 89 GLY A CA 1
ATOM 680 C C . GLY A 1 89 ? 2.962 -1.007 -8.627 1.00 97.56 89 GLY A C 1
ATOM 681 O O . GLY A 1 89 ? 2.424 -0.213 -9.389 1.00 97.56 89 GLY A O 1
ATOM 682 N N . THR A 1 90 ? 2.897 -2.326 -8.833 1.00 98.19 90 THR A N 1
ATOM 683 C CA . THR A 1 90 ? 2.196 -2.915 -9.990 1.00 98.19 90 THR A CA 1
ATOM 684 C C . THR A 1 90 ? 0.702 -2.588 -9.951 1.00 98.19 90 THR A C 1
ATOM 686 O O . THR A 1 90 ? 0.142 -2.137 -10.946 1.00 98.19 90 THR A O 1
ATOM 689 N N . LYS A 1 91 ? 0.065 -2.728 -8.783 1.00 98.25 91 LYS A N 1
ATOM 690 C CA . LYS A 1 91 ? -1.348 -2.372 -8.595 1.00 98.25 91 LYS A CA 1
ATOM 691 C C . LYS A 1 91 ? -1.619 -0.878 -8.750 1.00 98.25 91 LYS A C 1
ATOM 693 O O . LYS A 1 91 ? -2.680 -0.506 -9.240 1.00 98.25 91 LYS A O 1
ATOM 698 N N . ALA A 1 92 ? -0.664 -0.022 -8.395 1.00 97.50 92 ALA A N 1
ATOM 699 C CA . ALA A 1 92 ? -0.757 1.409 -8.664 1.00 97.50 92 ALA A CA 1
ATOM 700 C C . ALA A 1 92 ? -0.735 1.720 -10.167 1.00 97.50 92 ALA A C 1
ATOM 702 O O . ALA A 1 92 ? -1.575 2.491 -10.622 1.00 97.50 92 ALA A O 1
ATOM 703 N N . LEU A 1 93 ? 0.144 1.078 -10.948 1.00 97.50 93 LEU A N 1
ATOM 704 C CA . LEU A 1 93 ? 0.137 1.216 -12.412 1.00 97.50 93 LEU A CA 1
ATOM 705 C C . LEU A 1 93 ? -1.184 0.745 -13.032 1.00 97.50 93 LEU A C 1
ATOM 707 O O . LEU A 1 93 ? -1.748 1.448 -13.867 1.00 97.50 93 LEU A O 1
ATOM 711 N N . GLU A 1 94 ? -1.706 -0.409 -12.599 1.00 97.06 94 GLU A N 1
ATOM 712 C CA . GLU A 1 94 ? -3.018 -0.908 -13.041 1.00 97.06 94 GLU A CA 1
ATOM 713 C C . GLU A 1 94 ? -4.136 0.098 -12.733 1.00 97.06 94 GLU A C 1
ATOM 715 O O . GLU A 1 94 ? -4.994 0.349 -13.577 1.00 97.06 94 GLU A O 1
ATOM 720 N N . PHE A 1 95 ? -4.111 0.700 -11.542 1.00 96.25 95 PHE A N 1
ATOM 721 C CA . PHE A 1 95 ? -5.088 1.702 -11.131 1.00 96.25 95 PHE A CA 1
ATOM 722 C C . PHE A 1 95 ? -5.014 2.977 -11.980 1.00 96.25 95 PHE A C 1
ATOM 724 O O . PHE A 1 95 ? -6.055 3.472 -12.407 1.00 96.25 95 PHE A O 1
ATOM 731 N N . PHE A 1 96 ? -3.814 3.494 -12.264 1.00 94.12 96 PHE A N 1
ATOM 732 C CA . PHE A 1 96 ? -3.651 4.666 -13.131 1.00 94.12 96 PHE A CA 1
ATOM 733 C C . PHE A 1 96 ? -4.138 4.389 -14.556 1.00 94.12 96 PHE A C 1
ATOM 735 O O . PHE A 1 96 ? -4.941 5.158 -15.079 1.00 94.12 96 PHE A O 1
ATOM 742 N N . ALA A 1 97 ? -3.770 3.240 -15.128 1.00 94.44 97 ALA A N 1
ATOM 743 C CA . ALA A 1 97 ? -4.206 2.851 -16.468 1.00 94.44 97 ALA A CA 1
ATOM 744 C C . ALA A 1 97 ? -5.738 2.718 -16.590 1.00 94.44 97 ALA A C 1
ATOM 746 O O . ALA A 1 97 ? -6.300 2.970 -17.654 1.00 94.44 97 ALA A O 1
ATOM 747 N N . GLN A 1 98 ? -6.429 2.330 -15.512 1.00 90.62 98 GLN A N 1
ATOM 748 C CA . GLN A 1 98 ? -7.896 2.275 -15.471 1.00 90.62 98 GLN A CA 1
ATOM 749 C C . GLN A 1 98 ? -8.547 3.664 -15.408 1.00 90.62 98 GLN A C 1
ATOM 751 O O . GLN A 1 98 ? -9.672 3.815 -15.876 1.00 90.62 98 GLN A O 1
ATOM 756 N N . GLN A 1 99 ? -7.872 4.673 -14.849 1.00 81.62 99 GLN A N 1
ATOM 757 C CA . GLN A 1 99 ? -8.388 6.048 -14.818 1.00 81.62 99 GLN A CA 1
ATOM 758 C C . GLN A 1 99 ? -8.195 6.801 -16.138 1.00 81.62 99 GLN A C 1
ATOM 760 O O . GLN A 1 99 ? -8.901 7.772 -16.391 1.00 81.62 99 GLN A O 1
ATOM 765 N N . GLU A 1 100 ? -7.256 6.364 -16.977 1.00 74.56 100 GLU A N 1
ATOM 766 C CA . GLU A 1 100 ? -6.978 6.961 -18.289 1.00 74.56 100 GLU A CA 1
ATOM 767 C C . GLU A 1 100 ? -7.888 6.425 -19.412 1.00 74.56 100 GLU A C 1
ATOM 769 O O . GLU A 1 100 ? -7.789 6.875 -20.555 1.00 74.56 100 GLU A O 1
ATOM 774 N N . GLN A 1 101 ? -8.784 5.476 -19.112 1.00 51.12 101 GLN A N 1
ATOM 775 C CA . GLN A 1 101 ? -9.775 4.987 -20.071 1.00 51.12 101 GLN A CA 1
ATOM 776 C C . GLN A 1 101 ? -10.979 5.953 -20.143 1.00 51.12 101 GLN A C 1
ATOM 778 O O . GLN A 1 101 ? -11.569 6.240 -19.100 1.00 51.12 101 GLN A O 1
ATOM 783 N N . PRO A 1 102 ? -11.320 6.474 -21.341 1.00 47.97 102 PRO A N 1
ATOM 784 C CA . PRO A 1 102 ? -12.370 7.479 -21.537 1.00 47.97 102 PRO A CA 1
ATOM 785 C C . PRO A 1 102 ? -13.798 6.955 -21.335 1.00 47.97 102 PRO A C 1
ATOM 787 O O . PRO A 1 102 ? -14.039 5.747 -21.566 1.00 47.97 102 PRO A O 1
#

Foldseek 3Di:
DDALLNLQCVPPDPPDHFDWDQDPVRDIDGPSLVVSLVVLLVVVQVPDDDVSLVNLLNSLVVCVVVCVCVVPPLVRLLVDPRVSSVSSSVSNVVVVVVVPDD

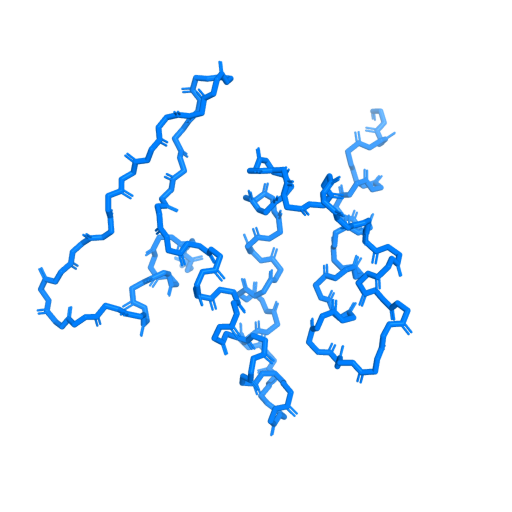Nearest PDB structures (foldseek):
  7v2q-assembly1_T  TM=5.230E-01  e=5.597E+00  Thermus thermophilus HB8
  4v9j-assembly1_AT  TM=5.032E-01  e=8.443E+00  Thermus thermophilus HB27
  2jqk-assembly1_A  TM=4.582E-01  e=9.496E+00  Homo sapiens

Organism: NCBI:txid101097

InterPro domains:
  IPR056126 Domain of unknown function DUF7709 [PF24813] (3-95)

Radius of gyration: 13.76 Å; Cα contacts (8 Å, |Δi|>4): 103; chains: 1; bounding box: 32×35×43 Å

Mean predicted aligned error: 5.84 Å

Sequence (102 aa):
MTDLANINKKILAEGEQLPAVMLKDGSRVQTGTVATMLHNVTLYNEGARGDIEKELELSVPTLVKVGLFDLFSPEEWIAGTNPGRRFVGTKALEFFAQQEQP

Secondary structure (DSSP, 8-state):
---HHHHGGGGSPTT--PPEEE-TTS-EEETTHHHHHHHHHHHHHTT--THHHHHHHHHHHHHHHTTHHHHS-HHHHHHSS-HHHHHHHHHHHHHHHHHT--

pLDDT: mean 86.88, std 12.15, range [44.75, 98.25]

Solvent-accessible surface area (backbone atoms only — not comparable to full-atom values): 5954 Å² total; per-residue (Å²): 135,90,50,68,73,65,58,36,48,77,78,48,61,94,90,65,78,69,59,69,45,72,48,97,88,72,45,79,44,61,50,48,50,69,59,38,43,53,52,44,30,50,45,34,61,75,66,52,62,68,65,50,52,52,52,46,52,65,43,36,70,56,41,56,72,74,44,55,45,77,79,48,42,40,65,62,36,39,73,51,91,49,63,27,45,24,49,48,16,50,47,40,50,56,51,52,59,60,68,71,57,131